Protein AF-A0A3C0PE69-F1 (afdb_monomer_lite)

pLDDT: mean 87.6, std 5.19, range [64.44, 93.88]

Foldseek 3Di:
DDFDDPPDFDDDPLCNVDRVLVVVLRVQLVVLVVVLVVQLVVLVPDDPVCNVCSNVVSVVVSSVVSVVSSVVVSVVD

Sequence (77 aa):
KIRQNWFVGFRIPWTMESEEVWNKTNRMAGRFFVASGIIGIVGAFLPQNFTLILTLGPILVSVVFSSIYGYILYIKK

Secondary structure (DSSP, 8-state):
-PPP-SSSS---HHHHT-HHHHHHHHHHHHHHHHHHHHHHHHHHTS-HHHHHHHHHHHHHHHHHHHHHHHHHHHHT-

Structure (mmCIF, N/CA/C/O backbone):
data_AF-A0A3C0PE69-F1
#
_entry.id   AF-A0A3C0PE69-F1
#
loop_
_atom_site.group_PDB
_atom_site.id
_atom_site.type_symbol
_atom_site.label_atom_id
_atom_site.label_alt_id
_atom_site.label_comp_id
_atom_site.label_asym_id
_atom_site.label_entity_id
_atom_site.label_seq_id
_atom_site.pdbx_PDB_ins_code
_atom_site.Cartn_x
_atom_site.Cartn_y
_atom_site.Cartn_z
_atom_site.occupancy
_atom_site.B_iso_or_equiv
_atom_site.auth_seq_id
_atom_site.auth_comp_id
_atom_site.auth_asym_id
_atom_site.auth_atom_id
_atom_site.pdbx_PDB_model_num
ATOM 1 N N . LYS A 1 1 ? 2.062 9.685 13.086 1.00 64.44 1 LYS A N 1
ATOM 2 C CA . LYS A 1 1 ? 1.103 8.700 12.523 1.00 64.44 1 LYS A CA 1
ATOM 3 C C . LYS A 1 1 ? -0.147 9.465 12.117 1.00 64.44 1 LYS A C 1
ATOM 5 O O . LYS A 1 1 ? -0.617 10.252 12.926 1.00 64.44 1 LYS A O 1
ATOM 10 N N . ILE A 1 2 ? -0.626 9.293 10.887 1.00 80.31 2 ILE A N 1
ATOM 11 C CA . ILE A 1 2 ? -1.910 9.860 10.447 1.00 80.31 2 ILE A CA 1
ATOM 12 C C . ILE A 1 2 ? -3.018 9.048 11.133 1.00 80.31 2 ILE A C 1
ATOM 14 O O . ILE A 1 2 ? -2.889 7.828 11.199 1.00 80.31 2 ILE A O 1
ATOM 18 N N . ARG A 1 3 ? -4.048 9.701 11.686 1.00 83.56 3 ARG A N 1
ATOM 19 C CA . ARG A 1 3 ? -5.222 9.002 12.241 1.00 83.56 3 ARG A CA 1
ATOM 20 C C . ARG A 1 3 ? -6.091 8.457 11.115 1.00 83.56 3 ARG A C 1
ATOM 22 O O . ARG A 1 3 ? -6.085 9.018 10.015 1.00 83.56 3 ARG A O 1
ATOM 29 N N . GLN A 1 4 ? -6.848 7.402 11.399 1.00 87.94 4 GLN A N 1
ATOM 30 C CA . GLN A 1 4 ? -7.807 6.870 10.438 1.00 87.94 4 GLN A CA 1
ATOM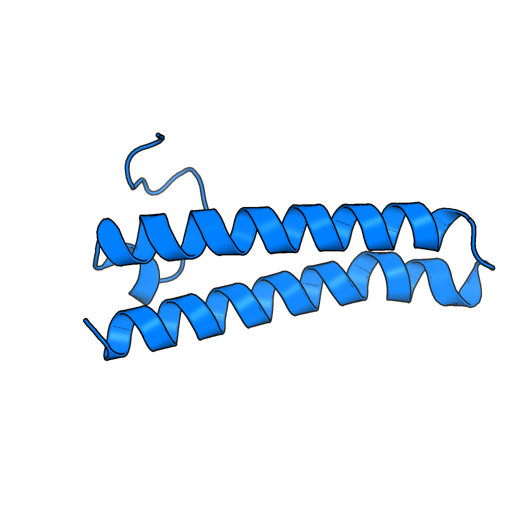 31 C C . GLN A 1 4 ? -8.729 7.991 9.946 1.00 87.94 4 GLN A C 1
ATOM 33 O O . GLN A 1 4 ? -9.305 8.738 10.734 1.00 87.94 4 GLN A O 1
ATOM 38 N N . ASN A 1 5 ? -8.828 8.135 8.629 1.00 88.31 5 ASN A N 1
ATOM 39 C CA . ASN A 1 5 ? -9.653 9.154 8.003 1.00 88.31 5 ASN A CA 1
ATOM 40 C C . ASN A 1 5 ? -10.133 8.678 6.631 1.00 8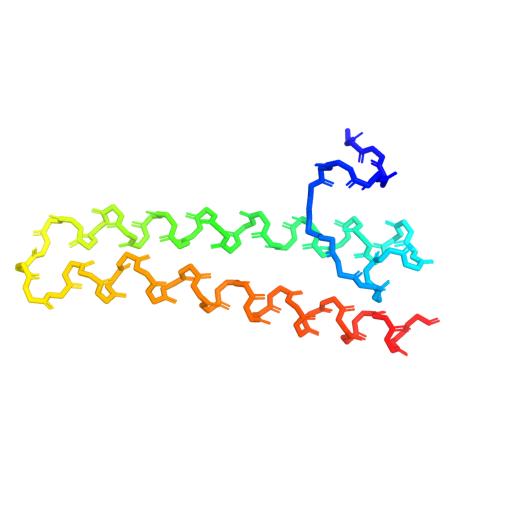8.31 5 ASN A C 1
ATOM 42 O O . ASN A 1 5 ? -9.598 7.732 6.053 1.00 88.31 5 ASN A O 1
ATOM 46 N N . TRP A 1 6 ? -11.138 9.367 6.104 1.00 83.50 6 TRP A N 1
ATOM 47 C CA . TRP A 1 6 ? -11.737 9.043 4.815 1.00 83.50 6 TRP A CA 1
ATOM 48 C C . TRP A 1 6 ? -10.959 9.563 3.605 1.00 83.50 6 TRP A C 1
ATOM 50 O O . TRP A 1 6 ? -11.315 9.204 2.489 1.00 83.50 6 TRP A O 1
ATOM 60 N N . PHE A 1 7 ? -9.899 10.356 3.783 1.00 85.56 7 PHE A N 1
ATOM 61 C CA . PHE A 1 7 ? -9.168 11.024 2.696 1.00 85.56 7 PHE A CA 1
ATOM 62 C C . PHE A 1 7 ? -7.832 10.359 2.332 1.00 85.56 7 PHE A C 1
ATOM 64 O O . PHE A 1 7 ? -7.410 10.422 1.179 1.00 85.56 7 PHE A O 1
ATOM 71 N N . VAL A 1 8 ? -7.171 9.699 3.281 1.00 86.00 8 VAL A N 1
ATOM 72 C CA . VAL A 1 8 ? -5.792 9.213 3.153 1.00 86.00 8 VAL A CA 1
ATOM 73 C C . VAL A 1 8 ? -5.703 7.747 3.563 1.00 86.00 8 VAL A C 1
ATOM 75 O O . VAL A 1 8 ? -6.301 7.327 4.550 1.00 86.00 8 VAL A O 1
ATOM 78 N N . GLY A 1 9 ? -4.893 6.981 2.829 1.00 86.81 9 GLY A N 1
ATOM 79 C CA . GLY A 1 9 ? -4.604 5.577 3.111 1.00 86.81 9 GLY A CA 1
ATOM 80 C C . GLY A 1 9 ? -5.489 4.593 2.347 1.00 86.81 9 GLY A C 1
ATOM 81 O O . GLY A 1 9 ? -6.287 4.963 1.480 1.00 86.81 9 GLY A O 1
ATOM 82 N N . PHE A 1 10 ? -5.304 3.318 2.674 1.00 84.38 10 PHE A N 1
ATOM 83 C CA . PHE A 1 10 ? -6.000 2.187 2.088 1.00 84.38 10 PHE A CA 1
ATOM 84 C C . PHE A 1 10 ? -7.393 2.055 2.714 1.00 84.38 10 PHE A C 1
ATOM 86 O O . PHE A 1 10 ? -7.528 1.725 3.891 1.00 84.38 10 PHE A O 1
ATOM 93 N N . ARG A 1 11 ? -8.417 2.410 1.932 1.00 85.38 11 ARG A N 1
ATOM 94 C CA . ARG A 1 11 ? -9.793 2.638 2.393 1.00 85.38 11 ARG A CA 1
ATOM 95 C C . ARG A 1 11 ? -10.721 1.595 1.789 1.00 85.38 11 ARG A C 1
ATOM 97 O O . ARG A 1 11 ? -11.237 1.775 0.692 1.00 85.38 11 ARG A O 1
ATOM 104 N N . ILE A 1 12 ? -10.912 0.504 2.516 1.00 85.88 12 ILE A N 1
ATOM 105 C CA . ILE A 1 12 ? -11.881 -0.547 2.185 1.00 85.88 12 ILE A CA 1
ATOM 106 C C . ILE A 1 12 ? -12.843 -0.709 3.372 1.00 85.88 12 ILE A C 1
ATOM 108 O O . ILE A 1 12 ? -12.376 -0.530 4.502 1.00 85.88 12 ILE A O 1
ATOM 112 N N . PRO A 1 13 ? -14.140 -1.039 3.182 1.00 85.38 13 PRO A N 1
ATOM 113 C CA . PRO A 1 13 ? -15.118 -1.067 4.274 1.00 85.38 13 PRO A CA 1
ATOM 114 C C . PRO A 1 13 ? -14.630 -1.758 5.557 1.00 85.38 13 PRO A C 1
ATOM 116 O O . PRO A 1 13 ? -14.631 -1.143 6.618 1.00 85.38 13 PRO A O 1
ATOM 119 N N . TRP A 1 14 ? -14.062 -2.962 5.450 1.00 85.50 14 TRP A N 1
ATOM 120 C CA . TRP A 1 14 ? -13.548 -3.717 6.603 1.00 85.50 14 TRP A CA 1
ATOM 121 C C . TRP A 1 14 ? -12.300 -3.109 7.262 1.00 85.50 14 TRP A C 1
ATOM 123 O O . TRP A 1 14 ? -12.056 -3.307 8.449 1.00 85.50 14 TRP A O 1
ATOM 133 N N . THR A 1 15 ? -11.495 -2.338 6.526 1.00 85.56 15 THR A N 1
ATOM 134 C CA . THR A 1 15 ? -10.347 -1.621 7.114 1.00 85.56 15 THR A CA 1
ATOM 135 C C . THR A 1 15 ? -10.774 -0.386 7.897 1.00 85.56 15 THR A C 1
ATOM 137 O O . THR A 1 15 ? -10.036 0.048 8.775 1.00 85.56 15 THR A O 1
ATOM 140 N N . MET A 1 16 ? -11.951 0.173 7.597 1.00 86.06 16 MET A N 1
ATOM 141 C CA . MET A 1 16 ? -12.466 1.383 8.241 1.00 86.06 16 MET A CA 1
ATOM 142 C C . MET A 1 16 ? -13.273 1.096 9.518 1.00 86.06 16 MET A C 1
ATOM 144 O O . MET A 1 16 ? -13.607 2.015 10.259 1.00 86.06 16 MET A O 1
ATOM 148 N N . GLU A 1 17 ? -13.534 -0.169 9.824 1.00 85.94 17 GLU A N 1
ATOM 149 C CA . GLU A 1 17 ? -14.214 -0.596 11.055 1.00 85.94 17 GLU A CA 1
ATOM 150 C C . GLU A 1 17 ? -13.359 -0.401 12.317 1.00 85.94 17 GLU A C 1
ATOM 152 O O . GLU A 1 17 ? -13.862 -0.368 13.438 1.00 85.94 17 GLU A O 1
ATOM 157 N N . SER A 1 18 ? -12.035 -0.314 12.167 1.00 87.69 18 SER A N 1
ATOM 158 C CA . SER A 1 18 ? -11.128 -0.300 13.307 1.00 87.69 18 SER A CA 1
ATOM 159 C C . SER A 1 18 ? -9.840 0.445 13.029 1.00 87.69 18 SER A C 1
ATOM 161 O O . SER A 1 18 ? -9.080 0.061 12.141 1.00 87.69 18 SER A O 1
ATOM 163 N N . GLU A 1 19 ? -9.491 1.373 13.918 1.00 88.44 19 GLU A N 1
ATOM 164 C CA . GLU A 1 19 ? -8.232 2.113 13.824 1.00 88.44 19 GLU A CA 1
ATOM 165 C C . GLU A 1 19 ? -7.009 1.178 13.905 1.00 88.44 19 GLU A C 1
ATOM 167 O O . GLU A 1 19 ? -5.998 1.397 13.236 1.00 88.44 19 GLU A O 1
ATOM 172 N N . GLU A 1 20 ? -7.102 0.078 14.661 1.00 88.50 20 GLU A N 1
ATOM 173 C CA . GLU A 1 20 ? -6.056 -0.951 14.696 1.00 88.50 20 GLU A CA 1
ATOM 174 C C . GLU A 1 20 ? -5.874 -1.678 13.348 1.00 88.50 20 GLU A C 1
ATOM 176 O O . GLU A 1 20 ? -4.744 -1.789 12.860 1.00 88.50 20 GLU A O 1
ATOM 181 N N . VAL A 1 21 ? -6.968 -2.143 12.726 1.00 88.81 21 VAL A N 1
ATOM 182 C CA . VAL A 1 21 ? -6.946 -2.832 11.421 1.00 88.81 21 VAL A CA 1
ATOM 183 C C . VAL A 1 21 ? -6.439 -1.880 10.346 1.00 88.81 21 VAL A C 1
ATOM 185 O O . VAL A 1 21 ? -5.556 -2.250 9.569 1.00 88.81 21 VAL A O 1
ATOM 188 N N . TRP A 1 22 ? -6.920 -0.637 10.348 1.00 90.75 22 TRP A N 1
ATOM 189 C CA . TRP A 1 22 ? -6.475 0.411 9.438 1.00 90.75 22 TRP A CA 1
ATOM 190 C C . TRP A 1 22 ? -4.969 0.670 9.562 1.00 90.75 22 TRP A C 1
ATOM 192 O O . TRP A 1 22 ? -4.244 0.645 8.566 1.00 90.75 22 TRP A O 1
ATOM 202 N N . ASN A 1 23 ? -4.461 0.840 10.789 1.00 90.50 23 ASN A N 1
ATOM 203 C CA . ASN A 1 23 ? -3.042 1.102 11.037 1.00 90.50 23 ASN A CA 1
ATOM 204 C C . ASN A 1 23 ? -2.143 -0.064 10.604 1.00 90.50 23 ASN A C 1
ATOM 206 O O . ASN A 1 23 ? -1.096 0.161 9.988 1.00 90.50 23 ASN A O 1
ATOM 210 N N . LYS A 1 24 ? -2.531 -1.308 10.916 1.00 90.31 24 LYS A N 1
ATOM 211 C CA . LYS A 1 24 ? -1.773 -2.502 10.508 1.00 90.31 24 LYS A CA 1
ATOM 212 C C . LYS A 1 24 ? -1.783 -2.663 8.989 1.00 90.31 24 LYS A C 1
ATOM 214 O O . LYS A 1 24 ? -0.719 -2.859 8.400 1.00 90.31 24 LYS A O 1
ATOM 219 N N . THR A 1 25 ? -2.946 -2.502 8.360 1.00 91.50 25 THR A N 1
ATOM 220 C CA . THR A 1 25 ? -3.105 -2.633 6.906 1.00 91.50 25 THR A CA 1
ATOM 221 C C . THR A 1 25 ? -2.315 -1.561 6.167 1.00 91.50 25 THR A C 1
ATOM 223 O O .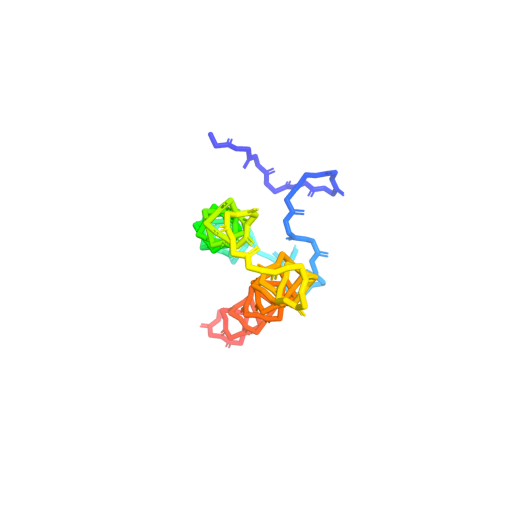 THR A 1 25 ? -1.536 -1.905 5.288 1.00 91.50 25 THR A O 1
ATOM 226 N N . ASN A 1 26 ? -2.391 -0.289 6.571 1.00 91.88 26 ASN A N 1
ATOM 227 C CA . ASN A 1 26 ? -1.621 0.787 5.935 1.00 91.88 26 ASN A CA 1
ATOM 228 C C . ASN A 1 26 ? -0.109 0.622 6.088 1.00 91.88 26 ASN A C 1
ATOM 230 O O . ASN A 1 26 ? 0.641 0.893 5.149 1.00 91.88 26 ASN A O 1
ATOM 234 N N . ARG A 1 27 ? 0.360 0.168 7.256 1.00 91.00 27 ARG A N 1
ATOM 235 C CA . ARG A 1 27 ? 1.793 -0.075 7.467 1.00 91.00 27 ARG A CA 1
ATOM 236 C C . ARG A 1 27 ? 2.307 -1.201 6.572 1.00 91.00 27 ARG A C 1
ATOM 238 O O . ARG A 1 27 ? 3.430 -1.115 6.080 1.00 91.00 27 ARG A O 1
ATOM 245 N N . MET A 1 28 ? 1.502 -2.242 6.378 1.00 91.00 28 MET A N 1
ATOM 246 C CA . MET A 1 28 ? 1.836 -3.361 5.503 1.00 91.00 28 MET A CA 1
ATOM 247 C C . MET A 1 28 ? 1.746 -2.951 4.027 1.00 91.00 28 MET A C 1
ATOM 249 O O . MET A 1 28 ? 2.717 -3.115 3.293 1.00 91.00 28 MET A O 1
ATOM 253 N N . ALA A 1 29 ? 0.637 -2.327 3.624 1.00 91.12 29 ALA A N 1
ATOM 254 C CA . ALA A 1 29 ? 0.401 -1.831 2.273 1.00 91.12 29 ALA A CA 1
ATOM 255 C C . ALA A 1 29 ? 1.521 -0.892 1.815 1.00 91.12 29 ALA A C 1
ATOM 257 O O . ALA A 1 29 ? 2.066 -1.079 0.735 1.00 91.12 29 ALA A O 1
ATOM 258 N N . GLY A 1 30 ? 1.946 0.055 2.659 1.00 90.50 30 GLY A N 1
ATOM 259 C CA . GLY A 1 30 ? 3.056 0.955 2.338 1.00 90.50 30 GLY A CA 1
ATOM 260 C C . GLY A 1 30 ? 4.357 0.218 1.998 1.00 90.50 30 GLY A C 1
ATOM 261 O O . GLY A 1 30 ? 5.035 0.592 1.046 1.00 90.50 30 GLY A O 1
ATOM 262 N N . ARG A 1 31 ? 4.686 -0.870 2.710 1.00 92.38 31 ARG A N 1
ATOM 263 C CA . ARG A 1 31 ? 5.871 -1.695 2.404 1.00 92.38 31 ARG A CA 1
ATOM 264 C C . ARG A 1 31 ? 5.738 -2.401 1.057 1.00 92.38 31 ARG A C 1
ATOM 266 O O . ARG A 1 31 ? 6.699 -2.415 0.294 1.00 92.38 31 ARG A O 1
ATOM 273 N N . PHE A 1 32 ? 4.559 -2.943 0.754 1.00 92.00 32 PHE A N 1
ATOM 274 C CA . PHE A 1 32 ? 4.295 -3.592 -0.532 1.00 92.00 32 PHE A CA 1
ATOM 275 C C . PHE A 1 32 ? 4.311 -2.608 -1.696 1.00 92.00 32 PHE A C 1
ATOM 277 O O . PHE A 1 32 ? 4.943 -2.890 -2.706 1.00 92.00 32 PHE A O 1
ATOM 284 N N . PHE A 1 33 ? 3.714 -1.426 -1.537 1.00 91.94 33 PHE A N 1
ATOM 285 C CA . PHE A 1 33 ? 3.758 -0.392 -2.566 1.00 91.94 33 PHE A CA 1
ATOM 286 C C . PHE A 1 33 ? 5.190 0.076 -2.841 1.00 91.94 33 PHE A C 1
ATOM 288 O O . PHE A 1 33 ? 5.579 0.173 -4.004 1.00 91.94 33 PHE A O 1
ATOM 295 N N . VAL A 1 34 ? 6.013 0.275 -1.806 1.00 93.88 34 VAL A N 1
ATOM 296 C CA . VAL A 1 34 ? 7.440 0.588 -1.993 1.00 93.88 34 VAL A CA 1
ATOM 297 C C . VAL A 1 34 ? 8.161 -0.548 -2.724 1.00 93.88 34 VAL A C 1
ATOM 299 O O . VAL A 1 34 ? 8.865 -0.286 -3.696 1.00 93.88 34 VAL A O 1
ATOM 302 N N . ALA A 1 35 ? 7.943 -1.805 -2.326 1.00 93.06 35 ALA A N 1
ATOM 303 C CA . ALA A 1 35 ? 8.523 -2.958 -3.015 1.00 93.06 35 ALA A CA 1
ATOM 304 C C . ALA A 1 35 ? 8.080 -3.032 -4.489 1.00 93.06 35 ALA A C 1
ATOM 306 O O . ALA A 1 35 ? 8.913 -3.236 -5.367 1.00 93.06 35 ALA A O 1
ATOM 307 N N . SER A 1 36 ? 6.797 -2.792 -4.779 1.00 92.31 36 SER A N 1
ATOM 308 C CA . SER A 1 36 ? 6.268 -2.759 -6.148 1.00 92.31 36 SER A CA 1
ATOM 309 C C . SER A 1 36 ? 6.888 -1.645 -6.989 1.00 92.31 36 SER A C 1
ATOM 311 O O . SER A 1 36 ? 7.217 -1.876 -8.148 1.00 92.31 36 SER A O 1
ATOM 313 N N . GLY A 1 37 ? 7.128 -0.472 -6.396 1.00 90.50 37 GLY A N 1
ATOM 314 C CA . GLY A 1 37 ? 7.813 0.635 -7.059 1.00 90.50 37 GLY A CA 1
ATOM 315 C C . GLY A 1 37 ? 9.264 0.293 -7.393 1.00 90.50 37 GLY A C 1
ATOM 316 O O . GLY A 1 37 ? 9.705 0.552 -8.506 1.00 90.50 37 GLY A O 1
ATOM 317 N N . ILE A 1 38 ? 9.986 -0.358 -6.474 1.00 93.38 38 ILE A N 1
ATOM 318 C CA . ILE A 1 38 ? 11.358 -0.832 -6.724 1.00 93.38 38 ILE A CA 1
ATOM 319 C C . ILE A 1 38 ? 11.374 -1.851 -7.870 1.00 93.38 38 ILE A C 1
ATOM 321 O O . ILE A 1 38 ? 12.203 -1.738 -8.770 1.00 93.38 38 ILE A O 1
ATOM 325 N N . ILE A 1 39 ? 10.434 -2.804 -7.883 1.00 90.44 39 ILE A N 1
ATOM 326 C CA . ILE A 1 39 ? 10.310 -3.784 -8.973 1.00 90.44 39 ILE A CA 1
ATOM 327 C C . ILE A 1 39 ? 10.013 -3.081 -10.304 1.00 90.44 39 ILE A C 1
ATOM 329 O O . ILE A 1 39 ? 10.625 -3.419 -11.313 1.00 90.44 39 ILE A O 1
ATOM 333 N N . GLY A 1 40 ? 9.139 -2.071 -10.304 1.00 89.81 40 GLY A N 1
ATOM 334 C CA . GLY A 1 40 ? 8.846 -1.264 -11.489 1.00 89.81 40 GLY A CA 1
ATOM 335 C C . GLY A 1 40 ? 10.067 -0.495 -12.004 1.00 89.81 40 GLY A C 1
ATOM 336 O O . GLY A 1 40 ? 10.323 -0.499 -13.205 1.00 89.81 40 GLY A O 1
ATOM 337 N N . ILE A 1 41 ? 10.869 0.097 -11.110 1.00 89.94 41 ILE A N 1
ATOM 338 C CA . ILE A 1 41 ? 12.117 0.791 -11.475 1.00 89.94 41 ILE A CA 1
ATOM 339 C C . ILE A 1 41 ? 13.103 -0.187 -12.119 1.00 89.94 41 ILE A C 1
ATOM 341 O O . ILE A 1 41 ? 13.652 0.115 -13.173 1.00 89.94 41 ILE A O 1
ATOM 345 N N . VAL A 1 42 ? 13.297 -1.373 -11.536 1.00 88.81 42 VAL A N 1
ATOM 346 C CA . VAL A 1 42 ? 14.149 -2.418 -12.132 1.00 88.81 42 VAL A CA 1
ATOM 347 C C . VAL A 1 42 ? 13.580 -2.877 -13.481 1.00 88.81 42 VAL A C 1
ATOM 349 O O . VAL A 1 42 ? 14.326 -3.059 -14.441 1.00 88.81 42 VAL A O 1
ATOM 352 N N . GLY A 1 43 ? 12.254 -2.988 -13.581 1.00 85.00 43 GLY A N 1
ATOM 353 C CA . GLY A 1 43 ? 11.528 -3.313 -14.807 1.00 85.00 43 GLY A CA 1
ATOM 354 C C . GLY A 1 43 ? 11.695 -2.302 -15.939 1.00 85.00 43 GLY A C 1
ATOM 355 O O . GLY A 1 43 ? 11.609 -2.682 -17.106 1.00 85.00 43 GLY A O 1
ATOM 356 N N . ALA A 1 44 ? 11.981 -1.040 -15.619 1.00 84.81 44 ALA A N 1
ATOM 357 C CA . ALA A 1 44 ? 12.237 -0.002 -16.613 1.00 84.81 44 ALA A CA 1
ATOM 358 C C . ALA A 1 44 ? 13.576 -0.189 -17.351 1.00 84.81 44 ALA A C 1
ATOM 360 O O . ALA A 1 44 ? 13.718 0.292 -18.471 1.00 84.81 44 ALA A O 1
ATOM 361 N N . PHE A 1 45 ? 14.539 -0.908 -16.762 1.00 87.06 45 PHE A N 1
ATOM 362 C CA . PHE A 1 45 ? 15.827 -1.223 -17.399 1.00 87.06 45 PHE A CA 1
ATOM 363 C C . PHE A 1 45 ? 15.793 -2.508 -18.247 1.00 87.06 45 PHE A C 1
ATOM 365 O O . PHE A 1 45 ? 16.787 -2.852 -18.886 1.00 87.06 45 PHE A O 1
ATOM 372 N N . LEU A 1 46 ? 14.672 -3.235 -18.247 1.00 85.44 46 LEU A N 1
ATOM 373 C CA . LEU A 1 46 ? 14.476 -4.480 -18.994 1.00 85.44 46 LEU A CA 1
ATOM 374 C C . LEU A 1 46 ? 13.837 -4.220 -20.375 1.00 85.44 46 LEU A C 1
ATOM 376 O O . LEU A 1 46 ? 13.271 -3.151 -20.605 1.00 85.44 46 LEU A O 1
ATOM 380 N N . PRO A 1 47 ? 13.900 -5.191 -21.311 1.00 82.12 47 PRO A N 1
ATOM 381 C CA . PRO A 1 47 ? 13.314 -5.057 -22.642 1.00 82.12 47 PRO A CA 1
ATOM 382 C C . PRO A 1 47 ? 11.824 -4.693 -22.602 1.00 82.12 47 PRO A C 1
ATOM 384 O O . PRO A 1 47 ? 11.065 -5.213 -21.779 1.00 82.12 47 PRO A O 1
ATOM 387 N N . GLN A 1 48 ? 11.400 -3.865 -23.560 1.00 78.62 48 GLN A N 1
ATOM 388 C CA . GLN A 1 48 ? 10.093 -3.194 -23.600 1.00 78.62 48 GLN A CA 1
ATOM 389 C C . GLN A 1 48 ? 8.878 -4.132 -23.488 1.00 78.62 48 GLN A C 1
ATOM 391 O O . GLN A 1 48 ? 7.826 -3.738 -22.986 1.00 78.62 48 GLN A O 1
ATOM 396 N N . ASN A 1 49 ? 9.040 -5.399 -23.878 1.00 80.50 49 ASN A N 1
ATOM 397 C CA . ASN A 1 49 ? 8.004 -6.428 -23.782 1.00 80.50 49 ASN A CA 1
ATOM 398 C C . ASN A 1 49 ? 7.577 -6.718 -22.332 1.00 80.50 49 ASN A C 1
ATOM 400 O O . ASN A 1 49 ? 6.434 -7.103 -22.096 1.00 80.50 49 ASN A O 1
ATOM 404 N N . PHE A 1 50 ? 8.473 -6.531 -21.357 1.00 79.62 50 PHE A N 1
ATOM 405 C CA . PHE A 1 50 ? 8.203 -6.833 -19.948 1.00 79.62 50 PHE A CA 1
ATOM 406 C C . PHE A 1 50 ? 7.909 -5.594 -19.104 1.00 79.62 50 PHE A C 1
ATOM 408 O O . PHE A 1 50 ? 7.376 -5.734 -18.004 1.00 79.62 50 PHE A O 1
ATOM 415 N N . THR A 1 51 ? 8.201 -4.390 -19.604 1.00 82.00 51 THR A N 1
ATOM 416 C CA . THR A 1 51 ? 8.062 -3.139 -18.846 1.00 82.00 51 THR A CA 1
ATOM 417 C C . THR A 1 51 ? 6.640 -2.946 -18.319 1.00 82.00 51 THR A C 1
ATOM 419 O O . THR A 1 51 ? 6.459 -2.645 -17.141 1.00 82.00 51 THR A O 1
ATOM 422 N N . LEU A 1 52 ? 5.611 -3.193 -19.139 1.00 83.81 52 LEU A N 1
ATOM 423 C CA . LEU A 1 52 ? 4.216 -3.037 -18.705 1.00 83.81 52 LEU A CA 1
ATOM 424 C C . LEU A 1 52 ? 3.853 -4.024 -17.584 1.00 83.81 52 LEU A C 1
ATOM 426 O O . LEU A 1 52 ? 3.276 -3.626 -16.574 1.00 83.81 52 LEU A O 1
ATOM 430 N N . ILE A 1 53 ? 4.248 -5.291 -17.724 1.00 86.88 53 ILE A N 1
ATOM 431 C CA . ILE A 1 53 ? 3.959 -6.352 -16.748 1.00 86.88 53 ILE A CA 1
ATOM 432 C C . ILE A 1 53 ? 4.698 -6.097 -15.430 1.00 86.88 53 ILE A C 1
ATOM 434 O O . ILE A 1 53 ? 4.106 -6.223 -14.360 1.00 86.88 53 ILE A O 1
ATOM 438 N N . LEU A 1 54 ? 5.968 -5.695 -15.494 1.00 86.31 54 LEU A N 1
ATOM 439 C CA . LEU A 1 54 ? 6.801 -5.421 -14.320 1.00 86.31 54 LEU A CA 1
ATOM 440 C C . LEU A 1 54 ? 6.406 -4.134 -13.593 1.00 86.31 54 LEU A C 1
ATOM 442 O O . LEU A 1 54 ? 6.661 -4.019 -12.398 1.00 86.31 54 LEU A O 1
ATOM 446 N N . THR A 1 55 ? 5.762 -3.190 -14.279 1.00 85.25 55 THR A N 1
ATOM 447 C CA . THR A 1 55 ? 5.281 -1.958 -13.644 1.00 85.25 55 THR A CA 1
ATOM 448 C C . THR A 1 55 ? 3.884 -2.153 -13.055 1.00 85.25 55 THR A C 1
ATOM 450 O O . THR A 1 55 ? 3.676 -1.900 -11.871 1.00 85.25 55 THR A O 1
ATOM 453 N N . LEU A 1 56 ? 2.918 -2.646 -13.841 1.00 88.25 56 LEU A N 1
ATOM 454 C CA . LEU A 1 56 ? 1.530 -2.800 -13.381 1.00 88.25 56 LEU A CA 1
ATOM 455 C C . LEU A 1 56 ? 1.308 -4.032 -12.498 1.00 88.25 56 LEU A C 1
ATOM 457 O O . LEU A 1 56 ? 0.543 -3.962 -11.537 1.00 88.25 56 LEU A O 1
ATOM 461 N N . GLY A 1 57 ? 1.953 -5.158 -12.806 1.00 91.75 57 GLY A N 1
ATOM 462 C CA . GLY A 1 57 ? 1.731 -6.429 -12.114 1.00 91.75 57 GLY A CA 1
ATOM 463 C C . GLY A 1 57 ? 1.955 -6.331 -10.601 1.00 91.75 57 GLY A C 1
ATOM 464 O O . GLY A 1 57 ? 1.032 -6.614 -9.836 1.00 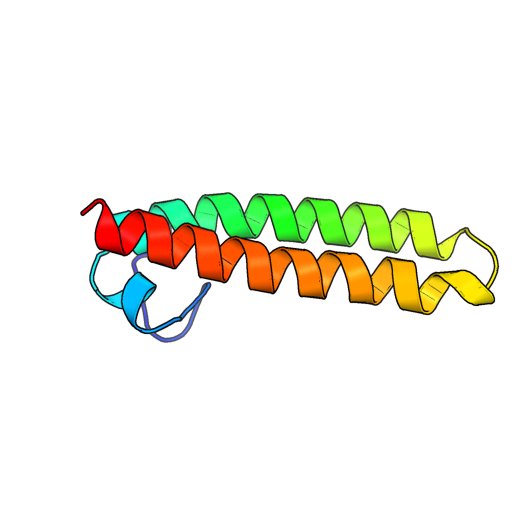91.75 57 GLY A O 1
ATOM 465 N N . PRO A 1 58 ? 3.124 -5.858 -10.136 1.00 91.12 58 PRO A N 1
ATOM 466 C CA . PRO A 1 58 ? 3.410 -5.716 -8.709 1.00 91.12 58 PRO A CA 1
ATOM 467 C C . PRO A 1 58 ? 2.476 -4.740 -7.984 1.00 91.12 58 PRO A C 1
ATOM 469 O O . PRO A 1 58 ? 2.171 -4.947 -6.807 1.00 91.12 58 PRO A O 1
ATOM 472 N N . ILE A 1 59 ? 1.996 -3.696 -8.669 1.00 91.62 59 ILE A N 1
ATOM 473 C CA . ILE A 1 59 ? 1.036 -2.734 -8.106 1.00 91.62 59 ILE A CA 1
ATOM 474 C C . ILE A 1 59 ? -0.306 -3.428 -7.865 1.00 91.62 59 ILE A C 1
ATOM 476 O O . ILE A 1 59 ? -0.848 -3.355 -6.762 1.00 91.62 59 ILE A O 1
ATOM 480 N N . LEU A 1 60 ? -0.818 -4.155 -8.863 1.00 93.25 60 LEU A N 1
ATOM 481 C CA . LEU A 1 60 ? -2.071 -4.904 -8.743 1.00 93.25 60 LEU A CA 1
ATOM 482 C C . LEU A 1 60 ? -1.984 -5.968 -7.646 1.00 93.25 60 LEU A C 1
ATOM 484 O O . LEU A 1 60 ? -2.877 -6.063 -6.804 1.00 93.25 60 LEU A O 1
ATOM 488 N N . VAL A 1 61 ? -0.875 -6.710 -7.597 1.00 93.19 61 VAL A N 1
ATOM 489 C CA . VAL A 1 61 ? -0.621 -7.697 -6.538 1.00 93.19 61 VAL A CA 1
ATOM 490 C C . VAL A 1 61 ? -0.606 -7.027 -5.164 1.00 93.19 61 VAL A C 1
ATOM 492 O O . VAL A 1 61 ? -1.243 -7.529 -4.241 1.00 93.19 61 VAL A O 1
ATOM 495 N N . SER A 1 62 ? 0.040 -5.868 -5.022 1.00 91.88 62 SER A N 1
ATOM 496 C CA . SER A 1 62 ? 0.073 -5.115 -3.759 1.00 91.88 62 SER A CA 1
ATOM 497 C C . SER A 1 62 ? -1.318 -4.675 -3.297 1.00 91.88 62 SER A C 1
ATOM 499 O O . SER A 1 62 ? -1.617 -4.749 -2.102 1.00 91.88 62 SER A O 1
ATOM 501 N N . VAL A 1 63 ? -2.189 -4.258 -4.223 1.00 91.88 63 VAL A N 1
ATOM 502 C CA . VAL A 1 63 ? -3.580 -3.876 -3.923 1.00 91.88 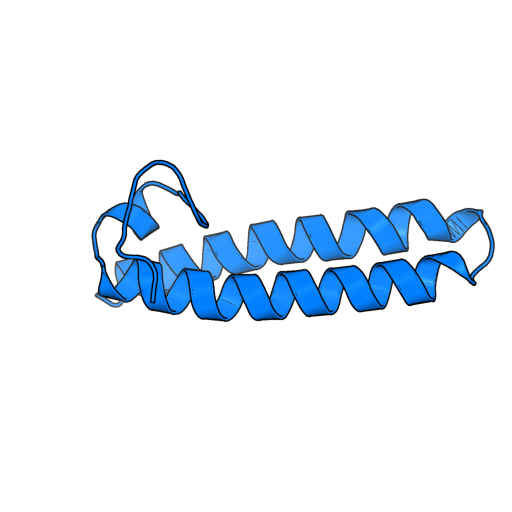63 VAL A CA 1
ATOM 503 C C . VAL A 1 63 ? -4.388 -5.084 -3.452 1.00 91.88 63 VAL A C 1
ATOM 505 O O . VAL A 1 63 ? -5.039 -5.019 -2.405 1.00 91.88 63 VAL A O 1
ATOM 508 N N . VAL A 1 64 ? -4.325 -6.199 -4.182 1.00 92.69 64 VAL A N 1
ATOM 509 C CA . VAL A 1 64 ? -5.048 -7.432 -3.827 1.00 92.69 64 VAL A CA 1
ATOM 510 C C . VAL A 1 64 ? -4.553 -7.965 -2.486 1.00 92.69 64 VAL A C 1
ATOM 512 O O . VAL A 1 64 ? -5.354 -8.240 -1.593 1.00 92.69 64 VAL A O 1
ATOM 515 N N . PHE A 1 65 ? -3.235 -8.020 -2.296 1.00 92.06 65 PHE A N 1
ATOM 516 C CA . PHE A 1 65 ? -2.629 -8.485 -1.055 1.00 92.06 65 PHE A CA 1
ATOM 517 C C . PHE A 1 65 ? -3.036 -7.615 0.139 1.00 92.06 65 PHE A C 1
ATOM 519 O O . PHE A 1 65 ? -3.446 -8.136 1.174 1.00 92.06 65 PHE A O 1
ATOM 526 N N . SER A 1 66 ? -2.988 -6.288 -0.008 1.00 90.38 66 SER A N 1
ATOM 527 C CA . SER A 1 66 ? -3.406 -5.356 1.048 1.00 90.38 66 SER A CA 1
ATOM 528 C C . SER A 1 66 ? -4.897 -5.493 1.376 1.00 90.38 66 SER A C 1
ATOM 530 O O . SER A 1 66 ? -5.276 -5.406 2.545 1.00 90.38 66 SER A O 1
ATOM 532 N N . SER A 1 67 ? -5.737 -5.766 0.371 1.00 89.88 67 SER A N 1
ATOM 533 C CA . SER A 1 67 ? -7.178 -6.005 0.542 1.00 89.88 67 SER A CA 1
ATOM 534 C C . SER A 1 67 ? -7.445 -7.260 1.368 1.00 89.88 67 SER A C 1
ATOM 536 O O . SER A 1 67 ? -8.149 -7.191 2.378 1.00 89.88 67 SER A O 1
ATOM 538 N N . ILE A 1 68 ? -6.826 -8.380 0.977 1.00 90.81 68 ILE A N 1
ATOM 539 C CA . ILE A 1 68 ? -6.946 -9.675 1.660 1.00 90.81 68 ILE A CA 1
ATOM 540 C C . ILE A 1 68 ? -6.399 -9.577 3.084 1.00 90.81 68 ILE A C 1
ATOM 542 O O . ILE A 1 68 ? -7.049 -10.016 4.028 1.00 90.81 68 ILE A O 1
ATOM 546 N N . TYR A 1 69 ? -5.231 -8.958 3.261 1.00 90.25 69 TYR A N 1
ATOM 547 C CA . TYR A 1 69 ? -4.627 -8.778 4.579 1.00 90.25 69 TYR A CA 1
ATOM 548 C C . TYR A 1 69 ? -5.535 -7.975 5.518 1.00 90.25 69 TYR A C 1
ATOM 550 O O . TYR A 1 69 ? -5.737 -8.374 6.666 1.00 90.25 69 TYR A O 1
ATOM 558 N N . GLY A 1 70 ? -6.131 -6.887 5.018 1.00 87.19 70 GLY A N 1
ATOM 559 C CA . GLY A 1 70 ? -7.113 -6.109 5.769 1.00 87.19 70 GLY A CA 1
ATOM 560 C C . GLY A 1 70 ? -8.352 -6.926 6.145 1.00 87.19 70 GLY A C 1
ATOM 561 O O . GLY A 1 70 ? -8.854 -6.780 7.255 1.00 87.19 70 GLY A O 1
ATOM 562 N N . TYR A 1 71 ? -8.818 -7.809 5.258 1.00 89.12 71 TYR A N 1
ATOM 563 C CA . TYR A 1 71 ? -9.983 -8.664 5.506 1.00 89.12 71 TYR A CA 1
ATOM 564 C C . TYR A 1 71 ? -9.698 -9.744 6.559 1.00 89.12 71 TYR A C 1
ATOM 566 O O . TYR A 1 71 ? -10.485 -9.942 7.479 1.00 89.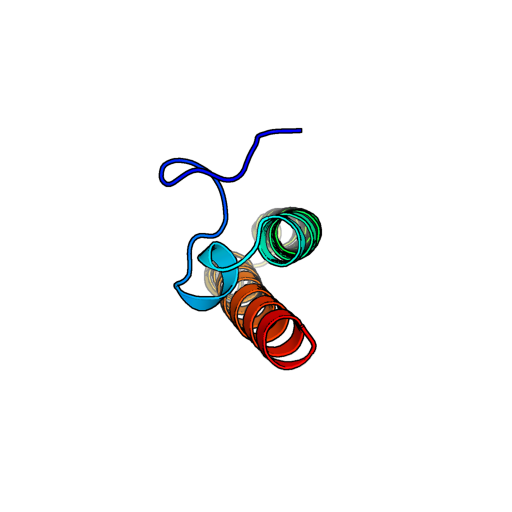12 71 TYR A O 1
ATOM 574 N N . ILE A 1 72 ? -8.530 -10.390 6.489 1.00 89.38 72 ILE A N 1
ATOM 575 C CA . ILE A 1 72 ? -8.090 -11.366 7.499 1.00 89.38 72 ILE A CA 1
ATOM 576 C C . ILE A 1 72 ? -7.966 -10.698 8.871 1.00 89.38 72 ILE A C 1
ATOM 578 O O . ILE A 1 72 ? -8.394 -11.258 9.878 1.00 89.38 72 ILE A O 1
ATOM 582 N N . LEU A 1 73 ? -7.382 -9.497 8.921 1.00 89.19 73 LEU A N 1
ATOM 583 C CA . LEU A 1 73 ? -7.283 -8.721 10.157 1.00 89.19 73 LEU A CA 1
ATOM 584 C C . LEU A 1 73 ? -8.648 -8.332 10.715 1.00 89.19 73 LEU A C 1
ATOM 586 O O . LEU A 1 73 ? -8.793 -8.303 11.931 1.00 89.19 73 LEU A O 1
ATOM 590 N N . TYR A 1 74 ? -9.609 -8.031 9.843 1.00 88.88 74 TYR A N 1
ATOM 591 C CA . TYR A 1 74 ? -10.978 -7.729 10.236 1.00 88.88 74 TYR A CA 1
ATOM 592 C C . TYR A 1 74 ? -11.676 -8.944 10.855 1.00 88.88 74 TYR A C 1
ATOM 594 O O . TYR A 1 74 ? -12.224 -8.811 11.937 1.00 88.88 74 TYR A O 1
ATOM 602 N N . ILE A 1 75 ? -11.585 -10.131 10.241 1.00 87.25 75 ILE A N 1
ATOM 603 C CA . ILE A 1 75 ? -12.172 -11.369 10.799 1.00 87.25 75 ILE A CA 1
ATOM 604 C C . ILE A 1 75 ? -11.519 -11.770 12.125 1.00 87.25 75 ILE A C 1
ATOM 606 O O . ILE A 1 75 ? -12.156 -12.365 12.987 1.00 87.25 75 ILE A O 1
ATOM 610 N N . LYS A 1 76 ? -10.215 -11.518 12.264 1.00 81.75 76 LYS A N 1
ATOM 611 C CA . LYS A 1 76 ? -9.456 -11.891 13.462 1.00 81.75 76 LYS A CA 1
ATOM 612 C C . LYS A 1 76 ? -9.673 -10.919 14.630 1.00 81.75 76 LYS A C 1
ATOM 614 O O . LYS A 1 76 ? -9.198 -11.205 15.730 1.00 81.75 76 LYS A O 1
ATOM 619 N N . LYS A 1 77 ? -10.292 -9.767 14.370 1.00 64.81 77 LYS A N 1
ATOM 620 C CA . LYS A 1 77 ? -10.667 -8.781 15.379 1.00 64.81 77 LYS A CA 1
ATOM 621 C C . LYS A 1 77 ? -12.008 -9.168 15.995 1.00 64.81 77 LYS A C 1
ATOM 623 O O . LYS A 1 77 ? -12.123 -8.990 17.225 1.00 64.81 77 LYS A O 1
#

Radius of gyration: 14.43 Å; chains: 1; bounding box: 31×23×39 Å